Protein AF-A0A382SRJ0-F1 (afdb_monomer)

Sequence (52 aa):
VGARIVCADNTGAKILEVVNVHKYKTRVSRLPAAAVGDFCNVVVKKGPAELR

Organism: NCBI:txid408172

Radius of gyration: 12.09 Å; Cα contacts (8 Å, |Δi|>4): 88; chains: 1; bounding box: 25×16×37 Å

Foldseek 3Di:
DQDWDADPDDPFFGIKGFPAWPPFDDDPPDDGDDDPPTDTDIARPDGDPVRD

Mean predicted aligned error: 2.68 Å

Nearest PDB structures (foldseek):
  4v5z-assembly1_Bk  TM=9.600E-01  e=1.357E-04  Canis lupus familiaris
  5t2a-assembly1_U  TM=9.855E-01  e=2.410E-04  Leishmania donovani
  8cku-assembly1_H  TM=9.895E-01  e=2.739E-04  Saccharomyces cerevisiae
  1yjn-assembly1_K  TM=9.681E-01  e=1.867E-04  Haloarcula marismortui
  6uz7-assembly1_AV  TM=9.801E-01  e=5.529E-04  Kluyveromyces lactis

pLDDT: mean 95.82, std 2.67, range [81.75, 97.69]

Solvent-accessible surface area (backbone atoms only — not comparable to full-atom values): 3352 Å² total; per-residue (Å²): 80,75,52,76,44,76,49,93,65,88,86,54,50,43,32,32,31,32,70,42,49,67,93,65,86,73,55,92,95,50,74,56,76,79,62,94,89,59,59,64,46,66,47,41,78,36,56,55,77,91,68,84

Secondary structure (DSSP, 8-state):
---EEE--SSSS--EEEEEEETT----TTPPP---TT--EEEEEEES-GGG-

Structure (mmCIF, N/CA/C/O backbone):
data_AF-A0A382SRJ0-F1
#
_entry.id   AF-A0A382SRJ0-F1
#
loop_
_atom_site.group_PDB
_atom_site.id
_atom_site.type_symbol
_atom_site.label_atom_id
_atom_site.label_alt_id
_atom_site.label_comp_id
_atom_site.label_asym_id
_atom_site.label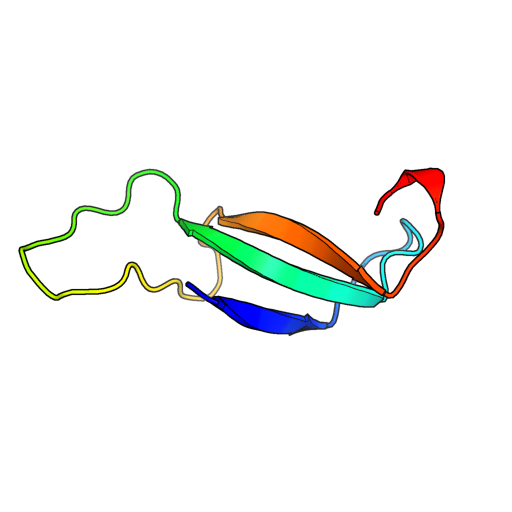_entity_id
_atom_site.label_seq_id
_atom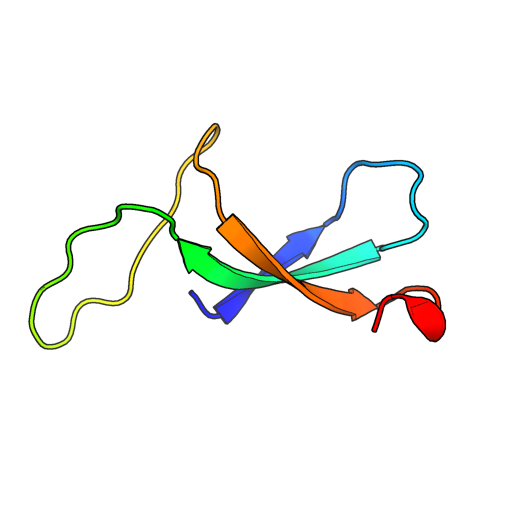_site.pdbx_PDB_ins_code
_atom_site.Cartn_x
_atom_site.Cartn_y
_atom_site.Cartn_z
_atom_site.occupancy
_atom_site.B_iso_or_equiv
_atom_site.auth_seq_id
_atom_site.auth_comp_id
_atom_site.auth_asym_id
_atom_site.a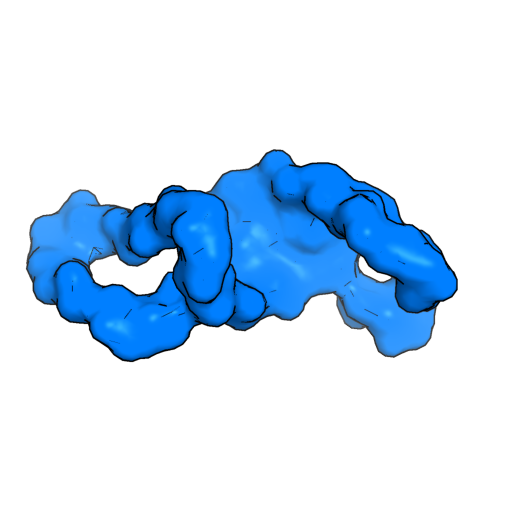uth_atom_id
_atom_site.pdbx_PDB_model_num
ATOM 1 N N . VAL A 1 1 ? -4.318 -7.623 4.766 1.00 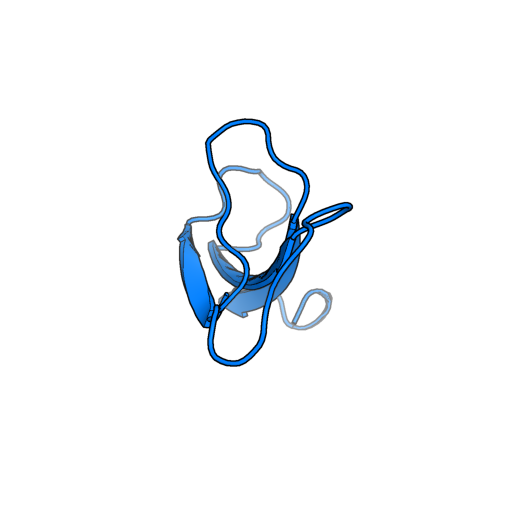92.12 1 VAL A N 1
ATOM 2 C CA . VAL A 1 1 ? -3.193 -6.831 4.200 1.00 92.12 1 VAL A CA 1
ATOM 3 C C . VAL A 1 1 ? -2.078 -7.778 3.774 1.00 92.12 1 VAL A C 1
ATOM 5 O O . VAL A 1 1 ? -2.077 -8.910 4.243 1.00 92.12 1 VAL A O 1
ATOM 8 N N . GLY A 1 2 ? -1.195 -7.372 2.861 1.00 95.00 2 GLY A N 1
ATOM 9 C CA . GLY A 1 2 ? -0.143 -8.216 2.269 1.00 95.00 2 GLY A CA 1
ATOM 10 C C . GLY A 1 2 ? -0.604 -9.087 1.092 1.00 95.00 2 GLY A C 1
ATOM 11 O O . GLY A 1 2 ? 0.199 -9.783 0.479 1.00 95.00 2 GLY A O 1
ATOM 12 N N . ALA A 1 3 ? -1.894 -9.045 0.752 1.00 97.12 3 ALA A N 1
ATOM 13 C CA . ALA A 1 3 ? -2.429 -9.752 -0.404 1.00 97.12 3 ALA A CA 1
ATOM 14 C C . ALA A 1 3 ? -1.966 -9.080 -1.703 1.00 97.12 3 ALA A C 1
ATOM 16 O O . ALA A 1 3 ? -2.006 -7.851 -1.810 1.00 97.12 3 ALA A O 1
ATOM 17 N N . ARG A 1 4 ? -1.574 -9.895 -2.688 1.00 97.56 4 ARG A N 1
ATOM 18 C CA . ARG A 1 4 ? -1.250 -9.444 -4.044 1.00 97.56 4 ARG A CA 1
ATOM 19 C C . ARG A 1 4 ? -2.433 -9.679 -4.967 1.00 97.56 4 ARG A C 1
ATOM 21 O O . ARG A 1 4 ? -2.912 -10.804 -5.072 1.00 97.56 4 ARG A O 1
ATOM 28 N N . ILE A 1 5 ? -2.877 -8.621 -5.631 1.00 96.88 5 ILE A N 1
ATOM 29 C CA . ILE A 1 5 ? -4.035 -8.629 -6.523 1.00 96.88 5 ILE A CA 1
ATOM 30 C C . ILE A 1 5 ? -3.653 -8.103 -7.904 1.00 96.88 5 ILE A C 1
ATOM 32 O O . ILE A 1 5 ? -2.685 -7.353 -8.057 1.00 96.88 5 ILE A O 1
ATOM 36 N N . VAL A 1 6 ? -4.418 -8.511 -8.912 1.00 97.69 6 VAL A N 1
ATOM 37 C CA . VAL A 1 6 ? -4.271 -8.004 -10.277 1.00 97.69 6 VAL A CA 1
ATOM 38 C C . VAL A 1 6 ? -4.938 -6.636 -10.372 1.00 97.69 6 VAL A C 1
ATOM 40 O O . VAL A 1 6 ? -6.049 -6.446 -9.882 1.00 97.69 6 VAL A O 1
ATOM 43 N N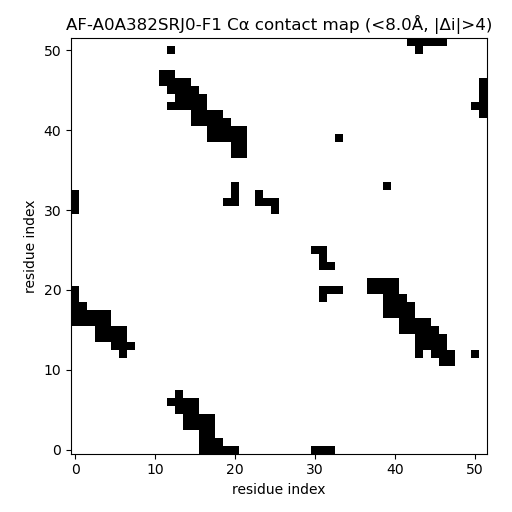 . CYS A 1 7 ? -4.251 -5.687 -11.000 1.00 97.06 7 CYS A N 1
ATOM 44 C CA . CYS A 1 7 ? -4.823 -4.388 -11.322 1.00 97.06 7 CYS A CA 1
ATOM 45 C C . CYS A 1 7 ? -5.709 -4.503 -12.571 1.00 97.06 7 CYS A C 1
ATOM 4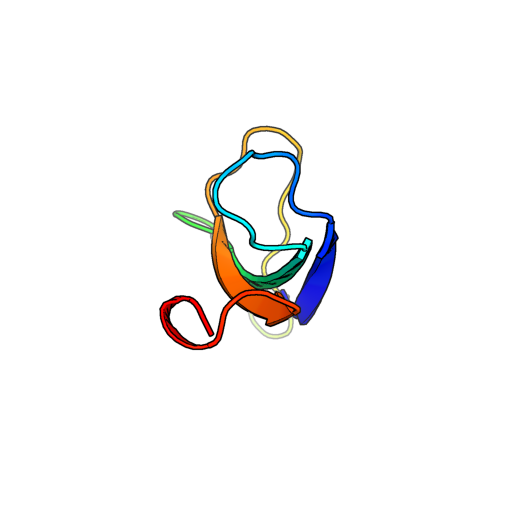7 O O . CYS A 1 7 ? -5.261 -5.011 -13.601 1.00 97.06 7 CYS A O 1
ATOM 49 N N . ALA A 1 8 ? -6.955 -4.043 -12.466 1.00 97.00 8 ALA A N 1
ATOM 50 C CA . ALA A 1 8 ? -7.951 -4.073 -13.536 1.00 97.00 8 ALA A CA 1
ATOM 51 C C . ALA A 1 8 ? -8.236 -2.657 -14.060 1.00 97.00 8 ALA A C 1
ATOM 53 O O . ALA A 1 8 ? -9.381 -2.215 -14.100 1.00 97.00 8 ALA A O 1
ATOM 54 N N . ASP A 1 9 ? -7.181 -1.935 -14.427 1.00 95.25 9 ASP A N 1
ATOM 55 C CA . ASP A 1 9 ? -7.271 -0.614 -15.041 1.00 95.25 9 ASP A CA 1
ATOM 56 C C . ASP A 1 9 ? -6.265 -0.465 -16.199 1.00 95.25 9 ASP A C 1
ATOM 58 O O . ASP A 1 9 ? -5.534 -1.394 -16.560 1.00 95.25 9 ASP A O 1
ATOM 62 N N . ASN A 1 10 ? -6.251 0.714 -16.815 1.00 95.88 10 ASN A N 1
ATOM 63 C CA . ASN A 1 10 ? -5.363 1.080 -17.915 1.00 95.88 10 ASN A CA 1
ATOM 64 C C . ASN A 1 10 ? -4.189 1.982 -17.486 1.00 95.88 10 ASN A C 1
ATOM 66 O O . ASN A 1 10 ? -3.521 2.543 -18.351 1.00 95.88 10 ASN A O 1
ATOM 70 N N . THR A 1 11 ? -3.895 2.111 -16.188 1.00 95.62 11 THR A N 1
ATOM 71 C CA . THR A 1 11 ? -2.777 2.938 -15.683 1.00 95.62 11 THR A CA 1
ATOM 72 C C . THR A 1 11 ? -1.407 2.319 -15.964 1.00 95.62 11 THR A C 1
ATOM 74 O O . THR A 1 11 ? -0.382 2.992 -15.916 1.00 95.62 11 THR A O 1
ATOM 77 N N . GLY A 1 12 ? -1.375 1.018 -16.266 1.00 94.38 12 GLY A N 1
ATOM 78 C CA . GLY A 1 12 ? -0.156 0.256 -16.529 1.00 94.38 12 GLY A CA 1
ATOM 79 C C . GLY A 1 12 ? 0.315 -0.580 -15.339 1.00 94.38 12 GLY A C 1
ATOM 80 O O . GLY A 1 12 ? 1.119 -1.500 -15.531 1.00 94.38 12 GLY A O 1
ATOM 81 N N . ALA A 1 13 ? -0.218 -0.352 -14.136 1.00 97.38 13 ALA A N 1
ATOM 82 C CA . ALA A 1 13 ? -0.020 -1.262 -13.014 1.00 97.38 13 ALA A CA 1
ATOM 83 C C . ALA A 1 13 ? -0.551 -2.669 -13.356 1.00 97.38 13 ALA A C 1
ATOM 85 O O . ALA A 1 13 ? -1.535 -2.837 -14.074 1.00 97.38 13 ALA A O 1
ATOM 86 N N . LYS A 1 14 ? 0.135 -3.713 -12.882 1.00 96.12 14 LYS A N 1
ATOM 87 C CA . LYS A 1 14 ? -0.232 -5.119 -13.140 1.00 96.12 14 LYS A CA 1
ATOM 88 C C . LYS A 1 14 ? -0.500 -5.882 -11.859 1.00 96.12 14 LYS A C 1
ATOM 90 O O . LYS A 1 14 ? -1.520 -6.553 -11.762 1.00 96.12 14 LYS A O 1
ATOM 95 N N . ILE A 1 15 ? 0.407 -5.777 -10.889 1.00 97.69 15 ILE A N 1
ATOM 96 C CA . ILE A 1 15 ? 0.263 -6.422 -9.581 1.00 97.69 15 ILE A CA 1
ATOM 97 C C . ILE A 1 15 ? 0.334 -5.355 -8.502 1.00 97.69 15 ILE A C 1
ATOM 99 O O . ILE A 1 15 ? 1.314 -4.611 -8.438 1.00 97.69 15 ILE A O 1
ATOM 103 N N . LEU A 1 16 ? -0.683 -5.327 -7.650 1.00 97.56 16 LEU A N 1
ATOM 104 C CA . LEU A 1 16 ? -0.811 -4.439 -6.503 1.00 97.56 16 LEU A CA 1
ATOM 105 C C . LEU A 1 16 ? -0.698 -5.252 -5.217 1.00 97.56 16 LEU A C 1
ATOM 107 O O . LEU A 1 16 ? -1.166 -6.387 -5.164 1.00 97.56 16 LEU A O 1
ATOM 111 N N . GLU A 1 17 ? -0.109 -4.679 -4.176 1.00 97.62 17 GLU A N 1
ATOM 112 C CA . GLU A 1 17 ? -0.088 -5.262 -2.835 1.00 97.62 17 GLU A CA 1
ATOM 113 C C . GLU A 1 17 ? -0.840 -4.361 -1.857 1.00 97.62 17 GLU A C 1
ATOM 115 O O . GLU A 1 17 ? -0.571 -3.162 -1.780 1.00 97.62 17 GLU A O 1
ATOM 120 N N . VAL A 1 18 ? -1.791 -4.935 -1.116 1.00 97.69 18 VAL A N 1
ATOM 121 C CA . VAL A 1 18 ? -2.635 -4.192 -0.170 1.00 97.69 18 VAL A CA 1
ATOM 122 C C . VAL A 1 18 ? -1.863 -3.897 1.110 1.00 97.69 18 VAL A C 1
ATOM 124 O O . VAL A 1 18 ? -1.605 -4.804 1.902 1.00 97.69 18 VAL A O 1
ATOM 127 N N . VAL A 1 19 ? -1.558 -2.625 1.354 1.00 97.00 19 VAL A N 1
ATOM 128 C CA . VAL A 1 19 ? -0.843 -2.165 2.554 1.00 97.00 19 VAL A CA 1
ATOM 129 C C . VAL A 1 19 ? -1.812 -1.905 3.701 1.00 97.00 19 VAL A C 1
ATOM 131 O O . VAL A 1 19 ? -1.555 -2.313 4.831 1.00 97.00 19 VAL A O 1
ATOM 134 N N . ASN A 1 20 ? -2.945 -1.260 3.417 1.00 96.69 20 ASN A N 1
ATOM 135 C CA . ASN A 1 20 ? -3.950 -0.939 4.427 1.00 96.69 20 ASN A CA 1
ATOM 136 C C . ASN A 1 20 ? -5.366 -0.903 3.836 1.00 96.69 20 ASN A C 1
ATOM 138 O O . ASN A 1 20 ? -5.536 -0.718 2.632 1.00 96.69 20 ASN A O 1
ATOM 142 N N . VAL A 1 21 ? -6.376 -1.034 4.695 1.00 97.44 21 VAL A N 1
ATOM 143 C CA . VAL A 1 21 ? -7.799 -0.922 4.341 1.00 97.44 21 VAL A CA 1
ATOM 144 C C . VAL A 1 21 ? -8.373 0.296 5.055 1.00 97.44 21 VAL A C 1
ATOM 146 O O . VAL A 1 21 ? -8.217 0.447 6.270 1.00 97.44 21 VAL A O 1
ATOM 149 N N . HIS A 1 22 ? -8.988 1.205 4.307 1.00 96.75 22 HIS A N 1
ATOM 150 C CA . HIS A 1 22 ? -9.439 2.480 4.849 1.00 96.75 22 HIS A CA 1
ATOM 151 C C . HIS A 1 22 ? -10.631 2.301 5.796 1.00 96.75 22 HIS A C 1
ATOM 153 O O . HIS A 1 22 ? -11.510 1.479 5.554 1.00 96.75 22 HIS A O 1
ATOM 159 N N . LYS A 1 23 ? -10.656 3.074 6.893 1.00 94.69 23 LYS A N 1
ATOM 160 C CA . LYS A 1 23 ? -11.694 3.023 7.948 1.00 94.69 23 LYS A CA 1
ATOM 161 C C . LYS A 1 23 ? -11.935 1.628 8.556 1.00 94.69 23 LYS A C 1
ATOM 163 O O . LYS A 1 23 ? -12.961 1.404 9.195 1.00 94.69 23 LYS A O 1
ATOM 168 N N . TYR A 1 24 ? -10.980 0.705 8.432 1.00 95.06 24 TYR A N 1
ATOM 169 C CA . TYR A 1 24 ? -11.113 -0.635 8.992 1.00 95.06 24 TYR A CA 1
ATOM 170 C C . TYR A 1 24 ? -10.733 -0.668 10.480 1.00 95.06 24 TYR A C 1
ATOM 172 O O . TYR A 1 24 ? -9.596 -0.374 10.851 1.00 95.06 24 TYR A O 1
ATOM 180 N N . LYS A 1 25 ? -11.666 -1.069 11.353 1.00 9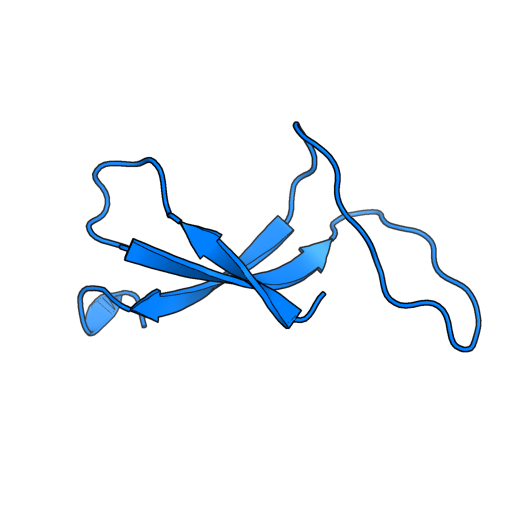4.38 25 LYS A N 1
ATOM 181 C CA . LYS A 1 25 ? -11.391 -1.263 12.785 1.00 94.38 25 LYS A CA 1
ATOM 182 C C . LYS A 1 25 ? -10.811 -2.653 13.030 1.00 94.38 25 LYS A C 1
ATOM 184 O O . LYS A 1 25 ? -11.452 -3.664 12.746 1.00 94.38 25 LYS A O 1
ATOM 189 N N . THR A 1 26 ? -9.622 -2.704 13.621 1.00 95.56 26 THR A N 1
ATOM 190 C CA . THR A 1 26 ? -8.966 -3.962 13.991 1.00 95.56 26 THR A CA 1
ATOM 191 C C . THR A 1 26 ? -8.948 -4.201 15.508 1.00 95.56 26 THR A C 1
ATOM 193 O O . THR A 1 26 ? -9.469 -3.407 16.290 1.00 95.56 26 THR A O 1
ATOM 196 N N . ARG A 1 27 ? -8.368 -5.332 15.917 1.00 95.81 27 ARG A N 1
ATOM 197 C CA . ARG A 1 27 ? -8.034 -5.708 17.296 1.00 95.81 27 ARG A CA 1
ATOM 198 C C . ARG A 1 27 ? -6.628 -6.308 17.334 1.00 95.81 27 ARG A C 1
ATOM 200 O O . ARG A 1 27 ? -6.081 -6.642 16.283 1.00 95.81 27 ARG A O 1
ATOM 207 N N . VAL A 1 28 ? -6.078 -6.499 18.533 1.00 97.62 28 VAL A N 1
ATOM 208 C CA . VAL A 1 28 ? -4.779 -7.168 18.724 1.00 97.62 28 VAL A CA 1
ATOM 209 C C . VAL A 1 28 ? -4.753 -8.501 17.962 1.00 97.62 28 VAL A C 1
ATOM 211 O O . VAL A 1 28 ? -5.715 -9.271 18.003 1.00 97.62 28 VAL A O 1
ATOM 214 N N . SER A 1 29 ? -3.673 -8.719 17.208 1.00 96.38 29 SER A N 1
ATOM 215 C CA . SER A 1 29 ? -3.422 -9.901 16.367 1.00 96.38 29 SER A CA 1
ATOM 216 C C . SER A 1 29 ? -4.373 -10.124 15.179 1.00 96.38 29 SER A C 1
ATOM 218 O O . SER A 1 29 ? -4.266 -11.146 14.503 1.00 96.38 29 SER A O 1
ATOM 220 N N . ARG A 1 30 ? -5.289 -9.193 14.867 1.00 96.69 30 ARG A N 1
ATOM 221 C CA . ARG A 1 30 ? -6.090 -9.237 13.632 1.00 96.69 30 ARG A CA 1
ATOM 222 C C . ARG A 1 30 ? -5.450 -8.360 12.559 1.00 96.69 30 ARG A C 1
ATOM 224 O O . ARG A 1 30 ? -5.242 -7.164 12.753 1.00 96.69 30 ARG A O 1
ATOM 231 N N . LEU A 1 31 ? -5.217 -8.945 11.391 1.00 96.31 31 LEU A N 1
ATOM 232 C CA . LEU A 1 31 ? -4.847 -8.188 10.201 1.00 96.31 31 LEU A CA 1
ATOM 233 C C . LEU A 1 31 ? -6.098 -7.546 9.576 1.00 96.31 31 LEU A C 1
ATOM 235 O O . LEU A 1 31 ? -7.142 -8.202 9.526 1.00 96.31 31 LEU A O 1
ATOM 239 N N . PRO A 1 32 ? -6.021 -6.300 9.071 1.00 96.69 32 PRO A N 1
ATOM 240 C CA . PRO A 1 32 ? -7.117 -5.715 8.308 1.00 96.69 32 PRO A CA 1
ATOM 241 C C . PRO A 1 32 ? -7.425 -6.546 7.057 1.00 96.69 32 PRO A C 1
ATOM 243 O O . PRO A 1 32 ? -6.509 -7.037 6.380 1.00 96.69 32 PRO A O 1
ATOM 246 N N . ALA A 1 33 ? -8.710 -6.680 6.747 1.00 96.06 33 ALA A N 1
ATOM 247 C CA . ALA A 1 33 ? -9.227 -7.418 5.599 1.00 96.06 33 ALA A CA 1
ATOM 248 C C . ALA A 1 33 ? -10.136 -6.509 4.766 1.00 96.06 33 ALA A C 1
ATOM 250 O O . ALA A 1 33 ? -10.710 -5.570 5.306 1.00 96.06 33 ALA A O 1
ATOM 251 N N . ALA A 1 34 ? -10.240 -6.788 3.470 1.00 97.19 34 ALA A N 1
ATOM 252 C CA . ALA A 1 34 ? -11.066 -6.036 2.532 1.00 97.19 34 ALA A CA 1
ATOM 253 C C . ALA A 1 34 ? -11.987 -6.988 1.761 1.00 97.19 34 ALA A C 1
ATOM 255 O O . ALA A 1 34 ? -11.620 -8.142 1.519 1.00 97.19 34 ALA A O 1
ATOM 256 N N . ALA A 1 35 ? -13.148 -6.485 1.363 1.00 96.19 35 ALA A N 1
ATOM 257 C CA . ALA A 1 35 ? -14.103 -7.087 0.448 1.00 96.19 35 ALA A CA 1
ATOM 258 C C . ALA A 1 35 ? -14.260 -6.218 -0.816 1.00 96.19 35 ALA A C 1
ATOM 260 O O . ALA A 1 35 ? -13.653 -5.155 -0.956 1.00 96.19 35 ALA A O 1
ATOM 261 N N . VAL A 1 36 ? -15.067 -6.685 -1.771 1.00 96.62 36 VAL A N 1
ATOM 262 C CA . VAL A 1 36 ? -15.369 -5.921 -2.990 1.00 96.62 36 VAL A CA 1
ATOM 263 C C . VAL A 1 36 ? -16.051 -4.602 -2.616 1.00 96.62 36 VAL A C 1
ATOM 265 O O . VAL A 1 36 ? -17.023 -4.602 -1.867 1.00 96.62 36 VAL A O 1
ATOM 268 N N . GLY A 1 37 ? -15.548 -3.490 -3.156 1.00 96.06 37 GLY A N 1
ATOM 269 C CA . GLY A 1 37 ? -16.052 -2.139 -2.881 1.00 96.06 37 GLY A CA 1
ATOM 270 C C 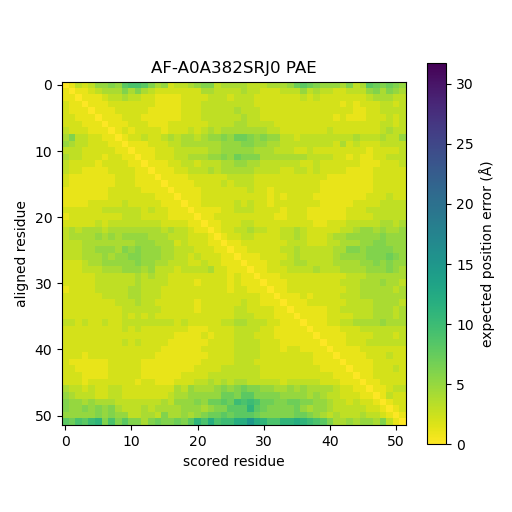. GLY A 1 37 ? -15.306 -1.392 -1.771 1.00 96.06 37 GLY A C 1
ATOM 271 O O . GLY A 1 37 ? -15.471 -0.179 -1.653 1.00 96.06 37 GLY A O 1
ATOM 272 N N . ASP A 1 38 ? -14.445 -2.067 -1.005 1.00 96.94 38 ASP A N 1
ATOM 273 C CA . ASP A 1 38 ? -13.631 -1.407 0.015 1.00 96.94 38 ASP A CA 1
ATOM 274 C C . ASP A 1 38 ? -12.490 -0.593 -0.602 1.00 96.94 38 ASP A C 1
ATOM 276 O O . ASP A 1 38 ? -11.777 -1.035 -1.507 1.00 96.94 38 ASP A O 1
ATOM 280 N N . PHE A 1 39 ? -12.253 0.592 -0.041 1.00 97.31 39 PHE A N 1
ATOM 281 C CA . PHE A 1 39 ? -11.122 1.425 -0.427 1.00 97.31 39 PHE A CA 1
ATOM 282 C C . PHE A 1 39 ? -9.838 0.965 0.278 1.00 97.31 39 PHE A C 1
ATOM 284 O O . PHE A 1 39 ? -9.765 0.920 1.511 1.00 97.31 39 PHE A O 1
ATOM 291 N N . CYS A 1 40 ? -8.808 0.643 -0.503 1.00 97.38 40 CYS A N 1
ATOM 292 C CA . CYS A 1 40 ? -7.543 0.101 -0.010 1.00 97.38 40 CYS A CA 1
ATOM 293 C C . CYS A 1 40 ? -6.356 0.969 -0.433 1.00 97.38 40 CYS A C 1
ATOM 295 O O . CYS A 1 40 ? -6.260 1.376 -1.587 1.00 97.38 40 CYS A O 1
ATOM 297 N N . ASN A 1 41 ? -5.399 1.162 0.477 1.00 97.06 41 ASN A N 1
ATOM 298 C CA . ASN A 1 41 ? -4.090 1.702 0.121 1.00 97.06 41 ASN A CA 1
ATOM 299 C C . ASN A 1 41 ? -3.225 0.567 -0.425 1.00 97.06 41 ASN A C 1
ATOM 301 O O . ASN A 1 41 ? -3.027 -0.452 0.249 1.00 97.06 41 ASN A O 1
ATOM 305 N N 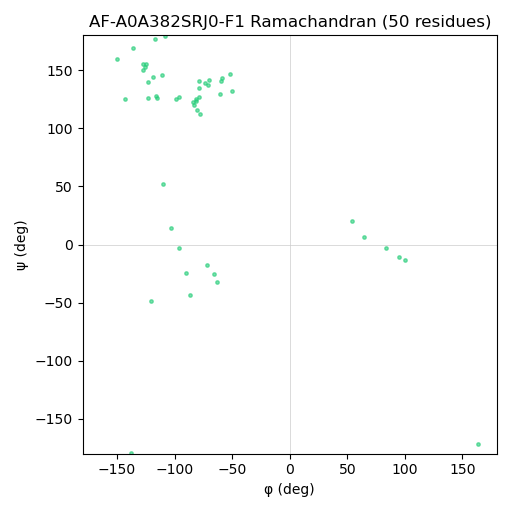. VAL A 1 42 ? -2.694 0.758 -1.628 1.00 97.12 42 VAL A N 1
ATOM 306 C CA . VAL A 1 42 ? -1.932 -0.251 -2.366 1.00 97.12 42 VAL A CA 1
ATOM 307 C C . VAL A 1 42 ? -0.584 0.293 -2.823 1.00 97.12 42 VAL A C 1
ATOM 309 O O . VAL A 1 42 ? -0.424 1.495 -3.008 1.00 97.12 42 VAL A O 1
ATOM 312 N N . VAL A 1 43 ? 0.374 -0.608 -3.029 1.00 96.88 43 VAL A N 1
ATOM 313 C CA . VAL A 1 43 ? 1.650 -0.320 -3.704 1.00 96.88 43 VAL A CA 1
ATOM 314 C C . VAL A 1 43 ? 1.779 -1.178 -4.956 1.00 96.88 43 VAL A C 1
ATOM 316 O O . VAL A 1 43 ? 1.362 -2.341 -4.959 1.00 96.88 43 VAL A O 1
ATOM 319 N N . VAL A 1 44 ? 2.369 -0.638 -6.021 1.00 97.62 44 VAL A N 1
ATOM 320 C CA . VAL A 1 44 ? 2.556 -1.379 -7.271 1.00 97.62 44 VAL A CA 1
ATOM 321 C C . VAL A 1 44 ? 3.779 -2.280 -7.138 1.00 97.62 44 VAL A C 1
ATOM 323 O O . VAL A 1 44 ? 4.912 -1.834 -7.009 1.00 97.62 44 VAL A O 1
ATOM 326 N N . LYS A 1 45 ? 3.580 -3.597 -7.190 1.00 96.62 45 LYS A N 1
ATOM 327 C CA . LYS A 1 45 ? 4.686 -4.567 -7.188 1.00 96.62 45 LYS A CA 1
ATOM 328 C C . LYS A 1 45 ? 5.171 -4.913 -8.584 1.00 96.62 45 LYS A C 1
ATOM 330 O O . LYS A 1 45 ? 6.326 -5.312 -8.718 1.00 96.62 45 LYS A O 1
ATOM 335 N N . LYS A 1 46 ? 4.337 -4.761 -9.614 1.00 96.81 46 LYS A N 1
ATOM 336 C CA . LYS A 1 46 ? 4.707 -4.938 -11.027 1.00 96.81 46 LYS A CA 1
ATOM 337 C C . LYS A 1 46 ? 3.974 -3.903 -11.877 1.00 96.81 46 LYS A C 1
ATOM 339 O O . LYS A 1 46 ? 2.748 -3.858 -11.830 1.00 96.81 46 LYS A O 1
ATOM 344 N N . GLY A 1 47 ? 4.721 -3.131 -12.658 1.00 94.81 47 GLY A N 1
ATOM 345 C CA . GLY A 1 47 ? 4.220 -2.048 -13.504 1.00 94.81 47 GLY A CA 1
ATOM 346 C C . GLY A 1 47 ? 5.361 -1.123 -13.953 1.00 94.81 47 GLY A C 1
ATOM 347 O O . GLY A 1 47 ? 6.527 -1.467 -13.723 1.00 94.81 47 GLY A O 1
ATOM 348 N N . PRO A 1 48 ? 5.033 0.015 -14.588 1.00 95.38 48 PRO A N 1
ATOM 349 C CA . PRO A 1 48 ? 5.974 1.089 -14.901 1.00 95.38 48 PRO A CA 1
ATOM 350 C C . PRO A 1 48 ? 6.775 1.532 -13.671 1.00 95.38 48 PRO A C 1
ATOM 352 O O . PRO A 1 48 ? 6.253 1.508 -12.558 1.00 95.38 48 PRO A O 1
ATOM 355 N N . ALA A 1 49 ? 8.029 1.946 -13.871 1.00 91.88 49 ALA A N 1
ATOM 356 C CA . ALA A 1 49 ? 8.915 2.354 -12.777 1.00 91.88 49 ALA A CA 1
ATOM 357 C C . ALA A 1 49 ? 8.403 3.593 -12.022 1.00 91.88 49 ALA A C 1
ATOM 359 O O . ALA A 1 49 ? 8.585 3.676 -10.816 1.00 91.88 49 ALA A O 1
ATOM 360 N N . GLU A 1 50 ? 7.716 4.505 -12.714 1.00 92.94 50 GLU A N 1
ATOM 361 C CA . GLU A 1 50 ? 7.141 5.728 -12.131 1.00 92.94 50 GLU A CA 1
ATOM 362 C C . GLU A 1 50 ? 6.015 5.453 -11.124 1.00 92.94 50 GLU A C 1
ATOM 364 O O . GLU A 1 50 ? 5.761 6.268 -10.243 1.00 92.94 50 GLU A O 1
ATOM 369 N N . LEU A 1 51 ? 5.338 4.307 -11.249 1.00 87.38 51 LEU A N 1
ATOM 370 C CA . LEU A 1 51 ? 4.214 3.925 -10.391 1.00 87.38 51 LEU A CA 1
ATOM 371 C C . LEU A 1 51 ? 4.628 3.007 -9.230 1.00 87.38 51 LEU A C 1
ATOM 373 O O . LEU A 1 51 ? 3.762 2.595 -8.457 1.00 87.38 51 LEU A O 1
ATOM 377 N N . ARG A 1 52 ? 5.904 2.612 -9.156 1.00 81.75 52 ARG A N 1
ATOM 378 C CA . ARG A 1 52 ? 6.388 1.518 -8.306 1.00 81.75 52 ARG A CA 1
ATOM 379 C C . ARG A 1 52 ? 6.856 1.966 -6.927 1.00 81.75 52 ARG A C 1
ATOM 381 O O . ARG A 1 52 ? 7.523 3.014 -6.842 1.00 81.75 52 ARG A O 1
#

InterPro domains:
  IPR000218 Large ribosomal subunit protein uL14 [PF00238] (2-48)
  IPR036853 Large ribosomal subunit protein uL14 superfamily [G3DSA:2.40.150.20] (1-52)
  IPR036853 Large ribosomal subunit protein uL14 superfamily [SSF50193] (2-48)